Protein AF-A0A927Q7V0-F1 (afdb_monomer)

Mean predicted aligned error: 12.79 Å

Radius of gyration: 15.13 Å; Cα contacts (8 Å, |Δi|>4): 26; chains: 1; bounding box: 31×33×36 Å

Secondary structure (DSSP, 8-state):
-GGGS-HHHHHHHHHHHHTT-HHHHHHHHHHHHHHHH--HHHHHTT------TTS--PPPTT-----SS-------------S--

Solvent-accessible surface area (backbone atoms only — not comparable to full-atom values): 5918 Å² total; per-residue (Å²): 112,65,88,80,44,55,73,72,58,27,54,56,48,43,50,65,73,38,54,88,41,60,68,52,37,53,49,53,51,50,53,50,52,48,61,73,67,52,48,77,65,53,70,72,74,68,70,71,81,84,70,78,90,82,79,72,74,73,85,60,97,80,78,82,84,83,69,99,61,96,73,94,81,77,93,88,69,81,82,78,85,71,100,80,128

Sequence (85 aa):
EALTLSVDAREAFLAHRCGDDTALREEARWLIHAAETLTSEHLLTGWQPTIPDDTTPTLTAGEQISAASPGRYRVIRQIGEGGMG

pLDDT: mean 70.56, std 14.41, range [47.88, 90.88]

Foldseek 3Di:
DLLPDDPVVNLVVLCVVCPPVVQLSVVVVVVSVCVVPDDVVNVVPDDDPPQPDPDFPDDDPPDDDDDPDDDDDDDDGDSDDDPDD

S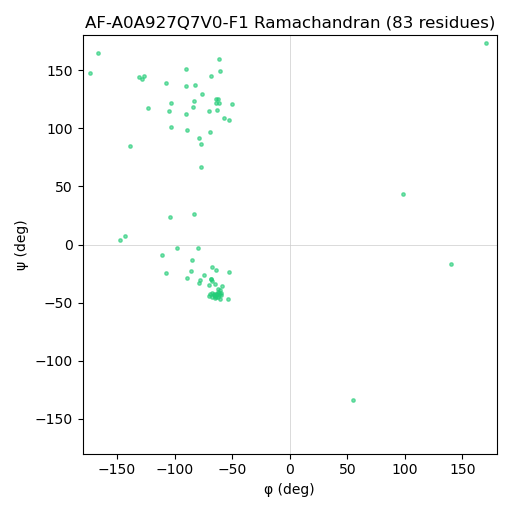tructure (mmCIF, N/CA/C/O backbone):
data_AF-A0A927Q7V0-F1
#
_entry.id   AF-A0A927Q7V0-F1
#
loop_
_atom_site.group_PDB
_atom_site.id
_atom_site.type_symbol
_atom_site.label_atom_id
_atom_site.label_alt_id
_atom_site.label_comp_id
_atom_site.label_asym_id
_atom_site.label_entity_id
_atom_site.label_seq_id
_atom_site.pdbx_PDB_ins_code
_atom_site.Cartn_x
_atom_site.Cartn_y
_atom_site.Cartn_z
_atom_site.occupancy
_atom_site.B_iso_or_equiv
_atom_site.auth_seq_id
_atom_site.auth_comp_id
_atom_site.auth_asym_id
_atom_site.auth_atom_id
_atom_site.pdbx_PDB_model_num
ATOM 1 N N . GLU A 1 1 ? -1.448 -12.166 -3.882 1.00 68.00 1 GLU A N 1
ATOM 2 C CA . GLU A 1 1 ? -0.452 -12.694 -4.842 1.00 68.00 1 GLU A CA 1
ATOM 3 C C . GLU A 1 1 ? 0.986 -12.418 -4.412 1.00 68.00 1 GLU A C 1
ATOM 5 O O . GLU A 1 1 ? 1.705 -13.376 -4.193 1.00 68.00 1 GLU A O 1
ATOM 10 N N . ALA A 1 2 ? 1.420 -11.170 -4.194 1.00 72.06 2 ALA A N 1
ATOM 11 C CA . ALA A 1 2 ? 2.817 -10.898 -3.806 1.00 72.06 2 ALA A CA 1
ATOM 12 C C . ALA A 1 2 ? 3.276 -11.588 -2.496 1.00 72.06 2 ALA A C 1
ATOM 14 O O . ALA A 1 2 ? 4.409 -12.056 -2.409 1.00 72.06 2 ALA A O 1
ATOM 15 N N . LEU A 1 3 ? 2.379 -11.712 -1.509 1.00 78.94 3 LEU A N 1
ATOM 16 C CA . LEU A 1 3 ? 2.641 -12.369 -0.217 1.00 78.94 3 LEU A CA 1
ATOM 17 C C . LEU A 1 3 ? 2.863 -13.886 -0.314 1.00 78.94 3 LEU A C 1
ATOM 19 O O . LEU A 1 3 ? 3.417 -14.483 0.598 1.00 78.94 3 LEU A O 1
ATOM 23 N N . THR A 1 4 ? 2.430 -14.521 -1.404 1.00 85.31 4 THR A N 1
ATOM 24 C CA . THR A 1 4 ? 2.584 -15.971 -1.610 1.00 85.31 4 THR A CA 1
ATOM 25 C C . THR A 1 4 ? 3.793 -16.314 -2.480 1.00 85.31 4 THR A C 1
ATOM 27 O O . THR A 1 4 ? 4.061 -17.488 -2.717 1.00 85.31 4 THR A O 1
ATOM 30 N N . LEU A 1 5 ? 4.505 -15.303 -2.989 1.00 85.81 5 LEU A N 1
ATOM 31 C CA . LEU A 1 5 ? 5.701 -15.470 -3.812 1.00 85.81 5 LEU A CA 1
ATOM 32 C C . LEU A 1 5 ? 6.961 -15.515 -2.943 1.00 85.81 5 LEU A C 1
ATOM 34 O O . LEU A 1 5 ? 7.024 -14.876 -1.888 1.00 85.81 5 LEU A O 1
ATOM 38 N N . SER A 1 6 ? 7.980 -16.231 -3.432 1.00 86.38 6 SER A N 1
ATOM 39 C CA . SER A 1 6 ? 9.340 -16.148 -2.893 1.00 86.38 6 SER A CA 1
ATOM 40 C C . SER A 1 6 ? 9.893 -14.729 -3.036 1.00 86.38 6 SER A C 1
ATOM 42 O O . SER A 1 6 ? 9.425 -13.957 -3.872 1.00 86.38 6 SER A O 1
ATOM 44 N N . VAL A 1 7 ? 10.908 -14.393 -2.238 1.00 81.88 7 VAL A N 1
ATOM 45 C CA . VAL A 1 7 ? 11.519 -13.052 -2.218 1.00 81.88 7 VAL A CA 1
ATOM 46 C C . VAL A 1 7 ? 11.961 -12.607 -3.619 1.00 81.88 7 VAL A C 1
ATOM 48 O O . VAL A 1 7 ? 11.591 -11.522 -4.061 1.00 81.88 7 VAL A O 1
ATOM 51 N N . ASP A 1 8 ? 12.647 -13.477 -4.364 1.00 80.62 8 ASP A N 1
ATOM 52 C CA . ASP A 1 8 ? 13.140 -13.149 -5.710 1.00 80.62 8 ASP A CA 1
ATOM 53 C C . ASP A 1 8 ? 12.001 -12.960 -6.725 1.00 80.62 8 ASP A C 1
ATOM 55 O O . ASP A 1 8 ? 12.001 -12.019 -7.521 1.00 80.62 8 ASP A O 1
ATO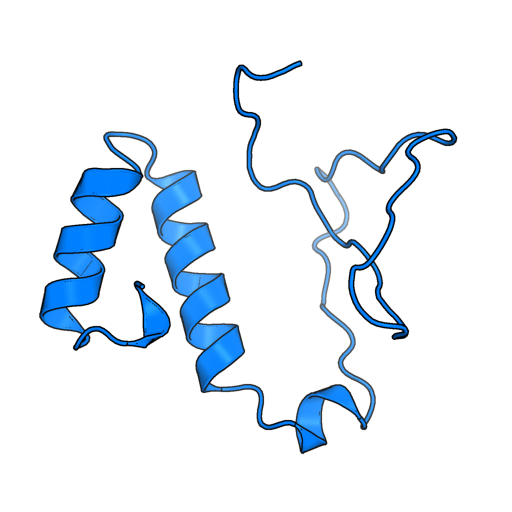M 59 N N . ALA A 1 9 ? 10.980 -13.824 -6.677 1.00 87.69 9 ALA A N 1
ATOM 60 C CA . ALA A 1 9 ? 9.816 -13.714 -7.555 1.00 87.69 9 ALA A CA 1
ATOM 61 C C . ALA A 1 9 ? 8.956 -12.484 -7.219 1.00 87.69 9 ALA A C 1
ATOM 63 O O . ALA A 1 9 ? 8.320 -11.902 -8.099 1.00 87.69 9 ALA A O 1
ATOM 64 N N . ARG A 1 10 ? 8.952 -12.066 -5.951 1.00 88.88 10 ARG A N 1
ATOM 65 C CA . ARG A 1 10 ? 8.228 -10.895 -5.460 1.00 88.88 10 ARG A CA 1
ATOM 66 C C . ARG A 1 10 ? 8.841 -9.595 -5.958 1.00 88.88 10 ARG A C 1
ATOM 68 O O . ARG A 1 10 ? 8.095 -8.735 -6.412 1.00 88.88 10 ARG A O 1
ATOM 75 N N . GLU A 1 11 ? 10.162 -9.454 -5.931 1.00 87.50 11 GLU A N 1
ATOM 76 C CA . GLU A 1 11 ? 10.825 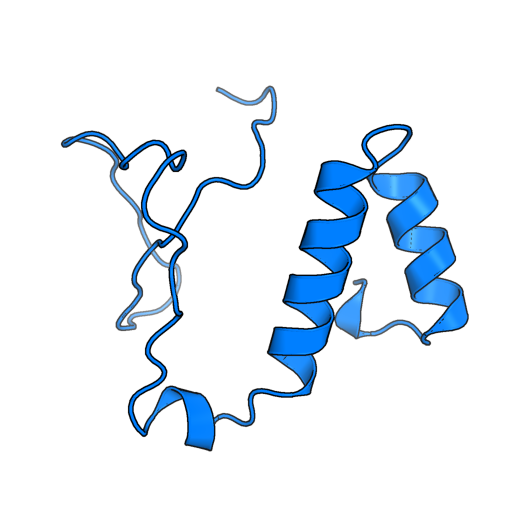-8.254 -6.460 1.00 87.50 11 GLU A CA 1
ATOM 77 C C . GLU A 1 11 ? 10.581 -8.096 -7.968 1.00 87.50 11 GLU A C 1
ATOM 79 O O . GLU A 1 11 ? 10.222 -7.009 -8.424 1.00 87.50 11 GLU A O 1
ATOM 84 N N . ALA A 1 12 ? 10.660 -9.189 -8.736 1.00 87.56 12 ALA A N 1
ATOM 85 C CA . ALA A 1 12 ? 10.317 -9.174 -10.160 1.00 87.56 12 ALA A CA 1
ATOM 86 C C . ALA A 1 12 ? 8.839 -8.810 -10.401 1.00 87.56 12 ALA A C 1
ATOM 88 O O . ALA A 1 12 ? 8.520 -8.026 -11.298 1.00 87.56 12 ALA A O 1
ATOM 89 N N . PHE A 1 13 ? 7.932 -9.333 -9.570 1.00 90.56 13 PHE A N 1
ATOM 90 C CA . PHE A 1 13 ? 6.506 -9.016 -9.628 1.00 90.56 13 PHE A CA 1
ATOM 91 C C . PHE A 1 13 ? 6.226 -7.539 -9.313 1.00 90.56 13 PHE A C 1
ATOM 93 O O . PHE A 1 13 ? 5.480 -6.890 -10.046 1.00 90.56 13 PHE A O 1
ATOM 100 N N . LEU A 1 14 ? 6.842 -6.983 -8.266 1.00 90.50 14 LEU A N 1
ATOM 101 C CA . LEU A 1 14 ? 6.694 -5.572 -7.899 1.00 90.50 14 LEU A CA 1
ATOM 102 C C . LEU A 1 14 ? 7.279 -4.649 -8.970 1.00 90.50 14 LEU A C 1
ATOM 104 O O . LEU A 1 14 ? 6.638 -3.669 -9.341 1.00 90.50 14 LEU A O 1
ATOM 108 N N . ALA A 1 15 ? 8.448 -4.982 -9.522 1.00 89.94 15 ALA A N 1
ATOM 109 C CA . ALA A 1 15 ? 9.039 -4.225 -10.623 1.00 89.94 15 ALA A CA 1
ATOM 110 C C . ALA A 1 15 ? 8.121 -4.192 -11.854 1.00 89.94 15 ALA A C 1
ATOM 112 O O . ALA A 1 15 ? 7.943 -3.138 -12.459 1.00 89.94 15 ALA A O 1
ATOM 113 N N . HIS A 1 16 ? 7.487 -5.319 -12.190 1.00 90.88 16 HIS A N 1
ATOM 114 C CA . HIS A 1 16 ? 6.550 -5.384 -13.308 1.00 90.88 16 HIS A CA 1
ATOM 115 C C . HIS A 1 16 ? 5.251 -4.605 -13.045 1.00 90.88 16 HIS A C 1
ATOM 117 O O . HIS A 1 16 ? 4.764 -3.907 -13.931 1.00 90.88 16 HIS A O 1
ATOM 123 N N . ARG A 1 17 ? 4.679 -4.712 -11.840 1.00 90.56 17 ARG A N 1
ATOM 124 C CA . ARG A 1 17 ? 3.372 -4.115 -11.514 1.00 90.56 17 ARG A CA 1
ATOM 125 C C . ARG A 1 17 ? 3.433 -2.619 -11.226 1.00 90.56 17 ARG A C 1
ATOM 127 O O . ARG A 1 17 ? 2.473 -1.926 -11.540 1.00 90.56 17 ARG A O 1
ATOM 134 N N . CYS A 1 18 ? 4.523 -2.139 -10.636 1.00 89.88 18 CYS A N 1
ATOM 135 C CA . CYS A 1 18 ? 4.711 -0.718 -10.344 1.00 89.88 18 CYS A CA 1
ATOM 136 C C . CYS A 1 18 ? 5.274 0.059 -11.545 1.00 89.88 18 CYS A C 1
ATOM 138 O O . CYS A 1 18 ? 5.247 1.284 -11.529 1.00 89.88 18 CYS A O 1
ATOM 140 N N . GLY A 1 19 ? 5.777 -0.620 -12.586 1.00 90.75 19 GLY A N 1
ATOM 141 C CA . GLY A 1 19 ? 6.392 0.045 -13.736 1.00 90.75 19 GLY A CA 1
ATOM 142 C C . GLY A 1 19 ? 7.521 0.973 -13.289 1.00 90.75 19 GLY A C 1
ATOM 143 O O . GLY A 1 19 ? 8.321 0.596 -12.434 1.00 90.75 19 GLY A O 1
ATOM 144 N N . ASP A 1 20 ? 7.556 2.197 -13.807 1.00 90.81 20 ASP A N 1
ATOM 145 C CA . ASP A 1 20 ? 8.573 3.199 -13.456 1.00 90.81 20 ASP A CA 1
ATOM 146 C C . ASP A 1 20 ? 8.303 3.921 -12.124 1.00 90.81 20 ASP A C 1
ATOM 148 O O . ASP A 1 20 ? 9.138 4.704 -11.671 1.00 90.81 20 ASP A O 1
ATOM 152 N N . ASP A 1 21 ? 7.177 3.642 -11.458 1.00 88.69 21 ASP A N 1
ATOM 153 C CA . ASP A 1 21 ? 6.850 4.240 -10.165 1.00 88.69 21 ASP A CA 1
ATOM 154 C C . ASP A 1 21 ? 7.650 3.566 -9.038 1.00 88.69 21 ASP A C 1
ATOM 156 O O . ASP A 1 21 ? 7.239 2.583 -8.406 1.00 88.69 21 ASP A O 1
ATOM 160 N N . THR A 1 22 ? 8.859 4.080 -8.816 1.00 87.75 22 THR A N 1
ATOM 161 C CA . THR A 1 22 ? 9.766 3.594 -7.773 1.00 87.75 22 THR A CA 1
ATOM 162 C C . THR A 1 22 ? 9.240 3.886 -6.372 1.00 87.75 22 THR A C 1
ATOM 164 O O . THR A 1 22 ? 9.462 3.071 -5.479 1.00 87.75 22 THR A O 1
ATOM 167 N N . ALA A 1 23 ? 8.508 4.988 -6.185 1.00 83.00 23 ALA A N 1
ATOM 168 C CA . ALA A 1 23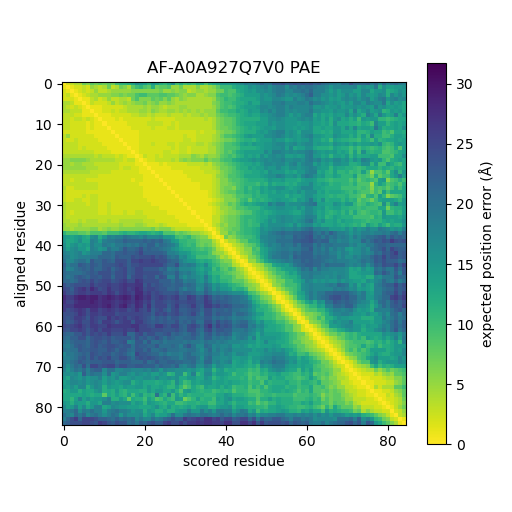 ? 7.932 5.359 -4.894 1.00 83.00 23 ALA A CA 1
ATOM 169 C C . ALA A 1 23 ? 6.841 4.363 -4.477 1.00 83.00 23 ALA A C 1
ATOM 171 O O . 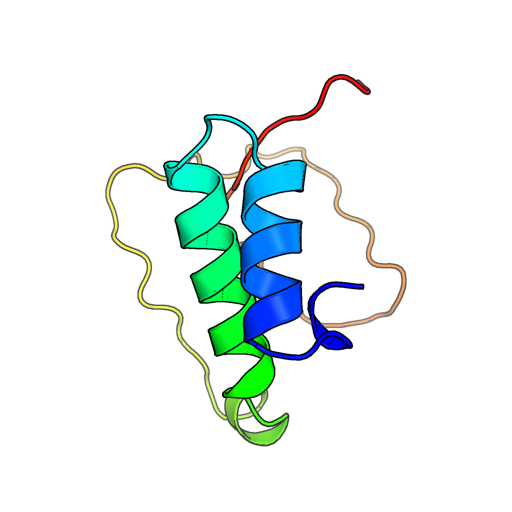ALA A 1 23 ? 6.853 3.852 -3.354 1.00 83.00 23 ALA A O 1
ATOM 172 N N . LEU A 1 24 ? 5.952 4.002 -5.406 1.00 82.81 24 LEU A N 1
ATOM 173 C CA . LEU A 1 24 ? 4.945 2.966 -5.186 1.00 82.81 24 LEU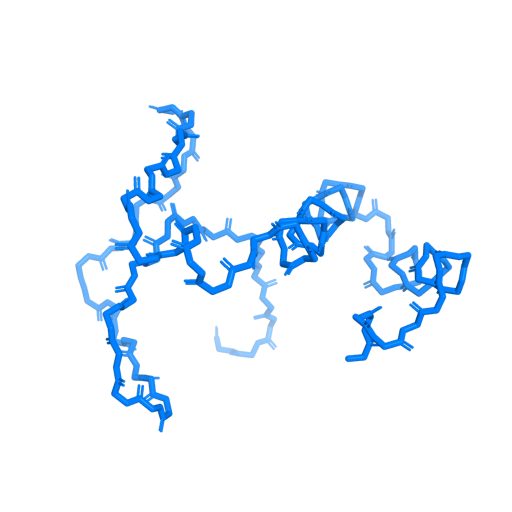 A CA 1
ATOM 174 C C . LEU A 1 24 ? 5.586 1.597 -4.918 1.00 82.81 24 LEU A C 1
ATOM 176 O O . LEU A 1 24 ? 5.105 0.837 -4.075 1.00 82.81 24 LEU A O 1
ATOM 180 N N . ARG A 1 25 ? 6.685 1.279 -5.611 1.00 88.94 25 ARG A N 1
ATOM 181 C CA . ARG A 1 25 ? 7.410 0.011 -5.432 1.00 88.94 25 ARG A CA 1
ATOM 182 C C . ARG A 1 25 ? 8.040 -0.109 -4.046 1.00 88.94 25 ARG A C 1
ATOM 184 O O . ARG A 1 25 ? 7.962 -1.172 -3.430 1.00 88.94 25 ARG A O 1
ATOM 191 N N . GLU A 1 26 ? 8.660 0.962 -3.561 1.00 84.94 26 GLU A N 1
ATOM 192 C CA . GLU A 1 26 ? 9.238 1.020 -2.216 1.00 84.94 26 GLU A CA 1
ATOM 193 C C . GLU A 1 26 ? 8.162 0.902 -1.138 1.00 84.94 26 GLU A C 1
ATOM 195 O O . GLU A 1 26 ? 8.322 0.119 -0.198 1.00 84.94 26 GLU A O 1
ATOM 200 N N . GLU A 1 27 ? 7.031 1.583 -1.318 1.00 82.94 27 GLU A N 1
ATOM 201 C CA . GLU A 1 27 ? 5.917 1.491 -0.378 1.00 82.94 27 GLU A CA 1
ATOM 202 C C . GLU A 1 27 ? 5.308 0.084 -0.340 1.00 82.94 27 GLU A C 1
ATOM 204 O O . GLU A 1 27 ? 5.066 -0.470 0.734 1.00 82.94 27 GLU A O 1
ATOM 209 N N . ALA A 1 28 ? 5.099 -0.537 -1.503 1.00 87.31 28 ALA A N 1
ATOM 210 C CA . ALA A 1 28 ? 4.593 -1.904 -1.580 1.00 87.31 28 ALA A CA 1
ATOM 211 C C . ALA A 1 28 ? 5.535 -2.896 -0.880 1.00 87.31 28 ALA A C 1
ATOM 213 O O . ALA A 1 28 ? 5.073 -3.802 -0.179 1.00 87.31 28 ALA A O 1
ATOM 214 N N . ARG A 1 29 ? 6.854 -2.705 -1.018 1.00 88.12 29 ARG A N 1
ATOM 215 C CA . ARG A 1 29 ? 7.859 -3.499 -0.299 1.00 88.12 29 ARG A CA 1
ATOM 216 C C . ARG A 1 29 ? 7.736 -3.313 1.214 1.00 88.12 29 ARG A C 1
ATOM 218 O O . ARG A 1 29 ? 7.741 -4.308 1.940 1.00 88.12 29 ARG A O 1
ATOM 225 N N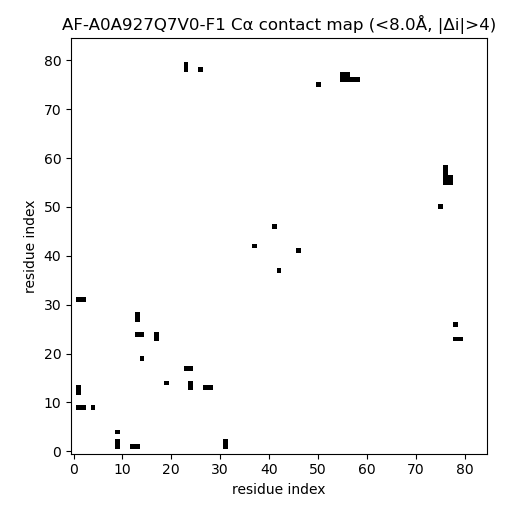 . TRP A 1 30 ? 7.582 -2.073 1.681 1.00 85.06 30 TRP A N 1
ATOM 226 C CA . TRP A 1 30 ? 7.383 -1.779 3.102 1.00 85.06 30 TRP A CA 1
ATOM 227 C C . TRP A 1 30 ? 6.115 -2.444 3.654 1.00 85.06 30 TRP A C 1
ATOM 229 O O . TRP A 1 30 ? 6.181 -3.112 4.686 1.00 85.06 30 TRP A O 1
ATOM 239 N N . LEU A 1 31 ? 4.986 -2.343 2.946 1.00 82.69 31 LEU A N 1
ATOM 240 C CA . LEU A 1 31 ? 3.713 -2.951 3.354 1.00 82.69 31 LEU A CA 1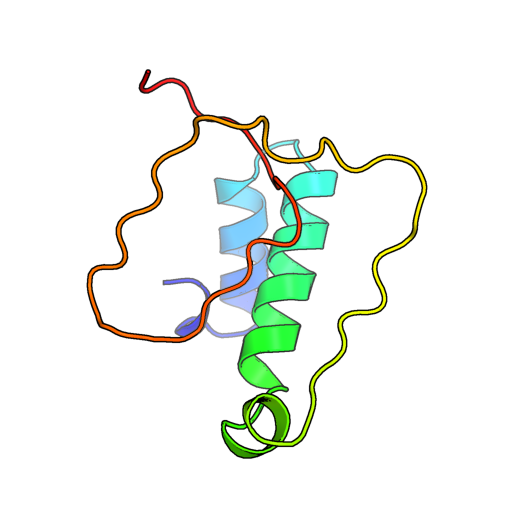
ATOM 241 C C . LEU A 1 31 ? 3.795 -4.475 3.451 1.00 82.69 31 LEU A C 1
ATOM 243 O O . LEU A 1 31 ? 3.269 -5.064 4.395 1.00 82.69 31 LEU A O 1
ATOM 247 N N . ILE A 1 32 ? 4.459 -5.120 2.491 1.00 86.00 32 ILE A N 1
ATOM 248 C CA . ILE A 1 32 ? 4.652 -6.571 2.513 1.00 86.00 32 ILE A CA 1
ATOM 249 C C . ILE A 1 32 ? 5.524 -6.974 3.704 1.00 86.00 32 ILE A C 1
ATOM 251 O O . ILE A 1 32 ? 5.152 -7.878 4.450 1.00 86.00 32 ILE A O 1
ATOM 255 N N . HIS A 1 33 ? 6.633 -6.268 3.926 1.00 83.12 33 HIS A N 1
ATOM 256 C CA . HIS A 1 33 ? 7.491 -6.509 5.081 1.00 83.12 33 HIS A CA 1
ATOM 257 C C . HIS A 1 33 ? 6.729 -6.315 6.400 1.00 83.12 33 HIS A C 1
ATOM 259 O O . HIS A 1 33 ? 6.838 -7.139 7.307 1.00 83.12 33 HIS A O 1
ATOM 265 N N . ALA A 1 34 ? 5.919 -5.259 6.512 1.00 78.88 34 ALA A N 1
ATOM 266 C CA . ALA A 1 34 ? 5.073 -5.017 7.676 1.00 78.88 34 ALA A CA 1
ATOM 267 C C . ALA A 1 34 ? 4.060 -6.154 7.886 1.00 78.88 34 ALA A C 1
ATOM 269 O O . ALA A 1 34 ? 3.910 -6.635 9.002 1.00 78.88 34 ALA A O 1
ATOM 270 N N . ALA A 1 35 ? 3.412 -6.641 6.826 1.00 77.62 35 ALA A N 1
ATOM 271 C CA . ALA A 1 35 ? 2.466 -7.754 6.914 1.00 77.62 35 ALA A CA 1
ATOM 272 C C . ALA A 1 35 ? 3.124 -9.080 7.342 1.00 77.62 35 ALA A C 1
ATOM 274 O O . ALA A 1 35 ? 2.497 -9.869 8.044 1.00 77.62 35 ALA A O 1
ATOM 275 N N . GLU A 1 36 ? 4.375 -9.327 6.943 1.00 80.81 36 GLU A N 1
ATOM 276 C CA . GLU A 1 36 ? 5.131 -10.527 7.336 1.00 80.81 36 GLU A CA 1
ATOM 277 C C . GLU A 1 36 ? 5.700 -10.438 8.759 1.00 80.81 36 GLU A C 1
ATOM 279 O O . GLU A 1 36 ? 5.829 -11.456 9.438 1.00 80.81 36 GLU A O 1
ATOM 284 N N . THR A 1 37 ? 6.034 -9.232 9.224 1.00 73.31 37 THR A N 1
ATOM 285 C CA . THR A 1 37 ? 6.622 -9.005 10.556 1.00 73.31 37 THR A CA 1
ATOM 286 C C . THR A 1 37 ? 5.582 -8.792 11.652 1.00 73.31 37 THR A C 1
ATOM 288 O O . THR A 1 37 ? 5.827 -9.140 12.810 1.00 73.31 37 THR A O 1
ATOM 291 N N . LEU A 1 38 ? 4.409 -8.254 11.317 1.00 66.31 38 LEU A N 1
ATOM 292 C CA . LEU A 1 38 ? 3.312 -8.064 12.259 1.00 66.31 38 LEU A CA 1
ATOM 293 C C . LEU A 1 38 ? 2.576 -9.393 12.475 1.00 66.31 38 LEU A C 1
ATOM 295 O O . LEU A 1 38 ? 1.609 -9.723 11.791 1.00 66.31 38 LEU A O 1
ATOM 299 N N . THR A 1 39 ? 3.004 -10.153 13.482 1.00 58.22 39 THR A N 1
ATOM 300 C CA . THR A 1 39 ? 2.174 -11.219 14.055 1.00 58.22 39 THR A CA 1
ATOM 301 C C . THR A 1 39 ? 0.881 -10.625 14.623 1.00 58.22 39 THR A C 1
ATOM 303 O O . THR A 1 39 ? 0.864 -9.489 15.102 1.00 58.22 39 THR A O 1
ATOM 306 N N . SER A 1 40 ? -0.220 -11.386 14.605 1.00 55.41 40 SER A N 1
ATOM 307 C CA . SER A 1 40 ? -1.534 -10.919 15.085 1.00 55.41 40 SER A CA 1
ATOM 308 C C . SER A 1 40 ? -1.509 -10.342 16.512 1.00 55.41 40 SER A C 1
ATOM 310 O O . SER A 1 40 ? -2.342 -9.505 16.844 1.00 55.41 40 SER A O 1
ATOM 312 N N . GLU A 1 41 ? -0.533 -10.722 17.340 1.00 53.81 41 GLU A N 1
ATOM 313 C CA . GLU A 1 41 ? -0.323 -10.174 18.687 1.00 53.81 41 GLU A CA 1
ATOM 314 C C . GLU A 1 41 ? 0.185 -8.719 18.696 1.00 53.81 41 GLU A C 1
ATOM 316 O O . GLU A 1 41 ? -0.240 -7.936 19.550 1.00 53.81 41 GLU A O 1
ATOM 321 N N . HIS A 1 42 ? 1.016 -8.310 17.728 1.00 51.91 42 HIS A N 1
ATOM 322 C CA . HIS A 1 42 ? 1.504 -6.926 17.608 1.00 51.91 42 HIS A CA 1
ATOM 323 C C . HIS A 1 42 ? 0.394 -5.941 17.216 1.00 51.91 42 HIS A C 1
ATOM 325 O O . HIS A 1 42 ? 0.418 -4.779 17.617 1.00 51.91 42 HIS A O 1
ATOM 331 N N . LEU A 1 43 ? -0.618 -6.404 16.475 1.00 53.25 43 LEU A N 1
ATOM 332 C CA . LEU A 1 43 ? -1.783 -5.589 16.114 1.00 53.25 43 LEU A CA 1
ATOM 333 C C . LEU A 1 43 ? -2.748 -5.385 17.294 1.00 53.25 43 LEU A C 1
ATOM 335 O O . LEU A 1 43 ? -3.459 -4.382 17.341 1.00 53.25 43 LEU A O 1
ATOM 339 N N . LEU A 1 44 ? -2.763 -6.311 18.258 1.00 51.97 44 LEU A N 1
ATOM 340 C CA . LEU A 1 44 ? -3.645 -6.264 19.429 1.00 51.97 44 LEU A CA 1
ATOM 341 C C . LEU A 1 44 ? -3.068 -5.442 20.593 1.00 51.97 44 LEU A C 1
ATOM 343 O O . LEU A 1 44 ? -3.833 -4.948 21.419 1.00 51.97 44 LEU A O 1
ATOM 347 N N . THR A 1 45 ? -1.745 -5.261 20.660 1.00 49.03 45 THR A N 1
ATOM 348 C CA . THR A 1 45 ? -1.055 -4.658 21.820 1.00 49.03 45 THR A CA 1
ATOM 349 C C . THR A 1 45 ? -0.600 -3.207 21.622 1.00 49.03 45 THR A C 1
ATOM 351 O O . THR A 1 45 ? 0.256 -2.715 22.350 1.00 49.03 45 THR A O 1
ATOM 354 N N . GLY A 1 46 ? -1.240 -2.468 20.711 1.00 50.69 46 GLY A N 1
ATOM 355 C CA . GLY A 1 46 ? -1.048 -1.017 20.614 1.00 50.69 46 GLY A CA 1
ATOM 356 C C . GLY A 1 46 ? -0.060 -0.585 19.539 1.00 50.69 46 GLY A C 1
ATOM 357 O O . GLY A 1 46 ? 0.742 0.317 19.772 1.00 50.69 46 GLY A O 1
ATOM 358 N N . TRP A 1 47 ? -0.146 -1.186 18.349 1.00 49.97 47 TRP A N 1
ATOM 359 C CA . TRP A 1 47 ? 0.515 -0.657 17.159 1.00 49.97 47 TRP A CA 1
ATOM 360 C C . TRP A 1 47 ? 0.127 0.816 16.946 1.00 49.97 47 TRP A C 1
ATOM 362 O O . TRP A 1 47 ? -1.004 1.139 16.575 1.00 49.97 47 TRP A O 1
ATOM 372 N N . GLN A 1 48 ? 1.072 1.716 17.218 1.00 54.69 48 GLN A N 1
ATOM 373 C CA . GLN A 1 48 ? 0.989 3.127 16.870 1.00 54.69 48 GLN A CA 1
ATOM 374 C C . GLN A 1 48 ? 1.881 3.335 15.649 1.00 54.69 48 GLN A C 1
ATOM 376 O O . GLN A 1 48 ? 3.102 3.373 15.800 1.00 54.69 48 GLN A O 1
ATOM 381 N N . PRO A 1 49 ? 1.322 3.419 14.430 1.00 52.81 49 PRO A N 1
ATOM 382 C CA . PRO A 1 49 ? 2.127 3.793 13.284 1.00 52.81 49 PRO A CA 1
ATOM 383 C C . PRO A 1 49 ? 2.674 5.198 13.539 1.00 52.81 49 PRO A C 1
ATOM 385 O O . PRO A 1 49 ? 1.904 6.133 13.767 1.00 52.81 49 PRO A O 1
ATOM 388 N N . THR A 1 50 ? 3.997 5.338 13.532 1.00 52.75 50 THR A N 1
ATOM 389 C CA . THR A 1 50 ? 4.656 6.643 13.520 1.00 52.75 50 THR A CA 1
ATOM 390 C C . THR A 1 50 ? 4.392 7.250 12.148 1.00 52.75 50 THR A C 1
ATOM 392 O O . THR A 1 50 ? 5.037 6.873 11.173 1.00 52.75 50 THR A O 1
ATOM 395 N N . ILE A 1 51 ? 3.380 8.110 12.047 1.00 55.06 51 ILE A N 1
ATOM 396 C CA . ILE A 1 51 ? 3.046 8.820 10.809 1.00 55.06 51 ILE A CA 1
ATOM 397 C C . ILE A 1 51 ? 3.952 10.059 10.748 1.00 55.06 51 ILE A C 1
ATOM 399 O O . ILE A 1 51 ? 3.879 10.881 11.661 1.00 55.06 51 ILE A O 1
ATOM 403 N N . PRO A 1 52 ? 4.831 10.205 9.739 1.00 53.34 52 PRO A N 1
ATOM 404 C CA . PRO A 1 52 ? 5.564 11.448 9.518 1.00 53.34 52 PRO A CA 1
ATOM 405 C C . PRO A 1 52 ? 4.567 12.564 9.172 1.00 53.34 52 PRO A C 1
ATOM 407 O O . PRO A 1 52 ? 3.797 12.443 8.220 1.00 53.34 52 PRO A O 1
ATOM 410 N N . ASP A 1 53 ? 4.577 13.626 9.968 1.00 55.25 53 ASP A N 1
ATOM 411 C CA . ASP A 1 53 ? 3.454 14.549 10.176 1.00 55.25 53 ASP A CA 1
ATOM 412 C C . ASP A 1 53 ? 3.288 15.673 9.129 1.00 55.25 53 ASP A C 1
ATOM 414 O O . ASP A 1 53 ? 2.772 16.722 9.481 1.00 55.25 53 ASP A O 1
ATOM 418 N N . ASP A 1 54 ? 3.736 15.545 7.868 1.00 52.34 54 ASP A N 1
ATOM 419 C CA . ASP A 1 54 ? 3.829 16.776 7.039 1.00 52.34 54 ASP A CA 1
ATOM 420 C C . ASP A 1 54 ? 3.496 16.703 5.539 1.00 52.34 54 ASP A C 1
ATOM 422 O O . ASP A 1 54 ? 3.681 17.678 4.821 1.00 52.34 54 ASP A O 1
ATOM 426 N N . THR A 1 55 ? 2.982 15.589 5.008 1.00 52.09 55 THR A N 1
ATOM 427 C CA . THR A 1 55 ? 2.594 15.540 3.569 1.00 52.09 55 THR A CA 1
ATOM 428 C C . THR A 1 55 ? 1.404 14.643 3.236 1.00 52.09 55 THR A C 1
ATOM 430 O O . THR A 1 55 ? 1.063 14.476 2.065 1.00 52.09 55 THR A O 1
ATOM 433 N N . THR A 1 56 ? 0.744 14.042 4.226 1.00 54.19 56 THR A N 1
ATOM 434 C CA . THR A 1 56 ? -0.336 13.087 3.956 1.00 54.19 56 THR A CA 1
ATOM 435 C C . THR A 1 56 ? -1.658 13.815 3.698 1.00 54.19 56 THR A C 1
ATOM 437 O O . THR A 1 56 ? -2.102 14.565 4.566 1.00 54.19 56 THR A O 1
ATOM 440 N N . PRO A 1 57 ? -2.328 13.603 2.548 1.00 53.31 57 PRO A N 1
ATOM 441 C CA . PRO A 1 57 ? -3.678 14.110 2.361 1.00 53.31 57 PRO A CA 1
ATOM 442 C C . PRO A 1 57 ? -4.596 13.432 3.381 1.00 53.31 57 PRO A C 1
ATOM 444 O O . PRO A 1 57 ? -4.772 12.212 3.387 1.00 53.31 57 PRO A O 1
ATOM 447 N N . THR A 1 58 ? -5.143 14.234 4.288 1.00 57.19 58 THR A N 1
ATOM 448 C CA . THR A 1 58 ? -6.184 13.811 5.219 1.00 57.19 58 THR A CA 1
ATOM 449 C C . THR A 1 58 ? -7.418 13.435 4.409 1.00 57.19 58 THR A C 1
ATOM 451 O O . THR A 1 58 ? -7.904 14.257 3.633 1.00 57.19 58 THR A O 1
ATOM 454 N N . LEU A 1 59 ? -7.932 12.216 4.600 1.00 58.38 59 LEU A N 1
ATOM 455 C CA . LEU A 1 59 ? -9.214 11.798 4.030 1.00 58.38 59 LEU A CA 1
ATOM 456 C C . LEU A 1 59 ? -10.276 12.851 4.363 1.00 58.38 59 LEU A C 1
ATOM 458 O O . LEU A 1 59 ? -10.500 13.179 5.535 1.00 58.38 59 LEU A O 1
ATOM 462 N N . THR A 1 60 ? -10.887 13.435 3.337 1.00 55.28 60 THR A N 1
ATOM 463 C CA . THR A 1 60 ? -11.871 14.505 3.515 1.00 55.28 60 THR A CA 1
ATOM 464 C C . THR A 1 60 ? -13.142 13.961 4.157 1.00 55.28 60 THR A C 1
ATOM 466 O O . THR A 1 60 ? -13.576 12.840 3.889 1.00 55.28 60 THR A O 1
ATOM 469 N N . ALA A 1 61 ? -13.783 14.775 4.998 1.00 47.97 61 ALA A N 1
ATOM 470 C CA . ALA A 1 61 ? -15.066 14.429 5.598 1.00 47.97 61 ALA A CA 1
ATOM 471 C C . ALA A 1 61 ? -16.104 14.122 4.499 1.00 47.97 61 ALA A C 1
ATOM 473 O O . ALA A 1 61 ? -16.537 15.026 3.788 1.00 47.97 61 ALA A O 1
ATOM 474 N N . GLY A 1 62 ? -16.484 12.848 4.355 1.00 51.72 62 GLY A N 1
ATOM 475 C CA . GLY A 1 62 ? -17.444 12.389 3.343 1.00 51.72 62 GLY A CA 1
ATOM 476 C C . GLY A 1 62 ? -17.102 11.053 2.677 1.00 51.72 62 GLY A C 1
ATOM 477 O O . GLY A 1 62 ? -17.995 10.428 2.110 1.00 51.72 62 GLY A O 1
ATOM 478 N N . GLU A 1 63 ? -15.860 10.573 2.775 1.00 59.06 63 GLU A N 1
ATOM 479 C CA . GLU A 1 63 ? -15.486 9.257 2.239 1.00 59.06 63 GLU A CA 1
ATOM 480 C C . GLU A 1 63 ? -16.103 8.118 3.065 1.00 59.06 63 GLU A C 1
ATOM 482 O O . GLU A 1 63 ? -15.796 7.923 4.244 1.00 59.06 63 GLU A O 1
ATOM 487 N N . GLN A 1 64 ? -17.006 7.356 2.440 1.00 55.53 64 GLN A N 1
ATOM 488 C CA . GLN A 1 64 ? -17.624 6.180 3.047 1.00 55.53 64 GLN A CA 1
ATOM 489 C C . GLN A 1 64 ? -16.803 4.932 2.738 1.00 55.53 64 GLN A C 1
ATOM 491 O O . GLN A 1 64 ? -16.757 4.457 1.606 1.00 55.53 64 GLN A O 1
ATOM 496 N N . ILE A 1 65 ? -16.190 4.371 3.776 1.00 63.66 65 ILE A N 1
ATOM 497 C CA . ILE A 1 65 ? -15.415 3.135 3.688 1.00 63.66 65 ILE A CA 1
ATOM 498 C C . ILE A 1 65 ? -16.250 2.014 4.295 1.00 63.66 65 ILE A C 1
ATOM 500 O O . ILE A 1 65 ? -16.537 2.017 5.491 1.00 63.66 65 ILE A O 1
ATOM 504 N N . SER A 1 66 ? -16.644 1.052 3.463 1.00 62.56 66 SER A N 1
ATOM 505 C CA . SER A 1 66 ? -17.331 -0.159 3.910 1.00 62.56 66 SER A CA 1
ATOM 506 C C . SER A 1 66 ? -16.348 -1.324 3.919 1.00 62.56 66 SER A C 1
ATOM 508 O O . SER A 1 66 ? -15.740 -1.639 2.897 1.00 62.56 66 SER A O 1
ATOM 510 N N . ALA A 1 67 ? -16.163 -1.952 5.080 1.00 65.00 67 ALA A N 1
ATOM 511 C CA . ALA A 1 67 ? -15.318 -3.132 5.214 1.00 65.00 67 ALA A CA 1
ATOM 512 C C . ALA A 1 67 ? -16.152 -4.402 4.999 1.00 65.00 67 ALA A C 1
ATOM 514 O O . ALA A 1 67 ? -17.242 -4.537 5.550 1.00 65.00 67 ALA A O 1
ATOM 515 N N . ALA A 1 68 ? -15.612 -5.362 4.244 1.00 67.56 68 ALA A N 1
ATOM 516 C CA . ALA A 1 68 ? -16.271 -6.648 4.001 1.00 67.56 68 ALA A CA 1
ATOM 517 C C . ALA A 1 68 ? -16.443 -7.498 5.279 1.00 67.56 68 ALA A C 1
ATOM 519 O O . ALA A 1 68 ? -17.328 -8.348 5.333 1.00 67.56 68 ALA A O 1
ATOM 520 N N . SER A 1 69 ? -15.630 -7.243 6.311 1.00 59.97 69 SER A N 1
ATOM 521 C CA . SER A 1 69 ? -15.743 -7.859 7.635 1.00 59.97 69 SER A CA 1
ATOM 522 C C . SER A 1 69 ? -15.752 -6.791 8.734 1.00 59.97 69 SER A C 1
ATOM 524 O O . SER A 1 69 ? -14.995 -5.821 8.638 1.00 59.97 69 SER A O 1
ATOM 526 N N . PRO A 1 70 ? -16.550 -6.963 9.806 1.00 57.19 70 PRO A N 1
ATOM 527 C CA . PRO A 1 70 ? -16.529 -6.063 10.952 1.00 57.19 70 PRO A CA 1
ATOM 528 C C . PRO A 1 70 ? -15.157 -6.080 11.637 1.00 57.19 70 PRO A C 1
ATOM 530 O O . PRO A 1 70 ? -14.668 -7.131 12.046 1.00 57.19 70 PRO A O 1
ATOM 533 N N . GLY A 1 71 ? -14.551 -4.907 11.798 1.00 62.50 71 GLY A N 1
ATOM 534 C CA . GLY A 1 71 ? -13.264 -4.740 12.467 1.00 62.50 71 GLY A CA 1
ATOM 535 C C . GLY A 1 71 ? -12.987 -3.274 12.782 1.00 62.50 71 GLY A C 1
ATOM 536 O O . GLY A 1 71 ? -13.660 -2.376 12.275 1.00 62.50 71 GLY A O 1
ATOM 537 N N . ARG A 1 72 ? -12.008 -3.018 13.655 1.00 61.47 72 ARG A N 1
ATOM 538 C CA . ARG A 1 72 ? -11.535 -1.658 13.939 1.00 61.47 72 ARG A CA 1
ATOM 539 C C . ARG A 1 72 ? -10.423 -1.323 12.956 1.00 61.47 72 ARG A C 1
ATOM 541 O O . ARG A 1 72 ? -9.283 -1.725 13.160 1.00 61.47 72 ARG A O 1
ATOM 548 N N . TYR A 1 73 ? -10.771 -0.602 11.899 1.00 64.81 73 TYR A N 1
ATOM 549 C CA . TYR A 1 73 ? -9.822 -0.151 10.887 1.00 64.81 73 TYR A CA 1
ATOM 550 C C . TYR A 1 73 ? -9.597 1.353 11.019 1.00 64.81 73 TYR A C 1
ATOM 552 O O . TYR A 1 73 ? -10.542 2.112 11.231 1.00 64.81 73 TYR A O 1
ATOM 560 N N . ARG A 1 74 ? -8.342 1.785 10.879 1.00 66.88 74 ARG A N 1
ATOM 561 C CA . ARG A 1 74 ? -7.978 3.195 10.730 1.00 66.88 74 ARG A CA 1
ATOM 562 C C . ARG A 1 74 ? -7.198 3.336 9.435 1.00 66.88 74 ARG A C 1
ATOM 564 O O . ARG A 1 74 ? -6.131 2.739 9.310 1.00 66.88 74 ARG A O 1
ATOM 571 N N . VAL A 1 75 ? -7.720 4.109 8.488 1.00 71.62 75 VAL A N 1
ATOM 572 C CA . VAL A 1 75 ? -6.944 4.481 7.303 1.00 71.62 75 VAL A CA 1
ATOM 573 C C . VAL A 1 75 ? -5.947 5.550 7.710 1.00 71.62 75 VAL A C 1
ATOM 575 O O . VAL A 1 75 ? -6.300 6.506 8.395 1.00 71.62 75 VAL A O 1
ATOM 578 N N . ILE A 1 76 ? -4.690 5.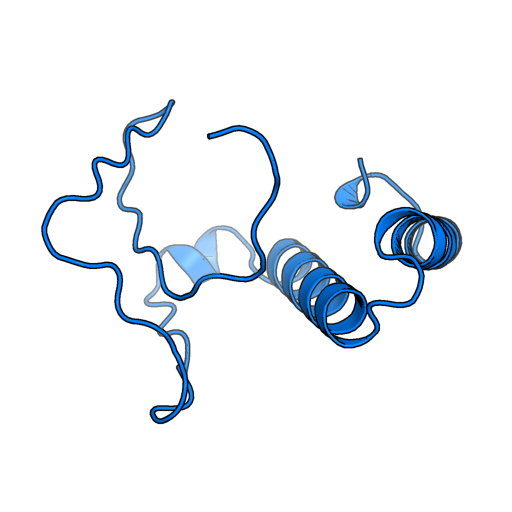335 7.343 1.00 71.38 76 ILE A N 1
ATOM 579 C CA . ILE A 1 76 ? -3.578 6.182 7.777 1.00 71.38 76 ILE A CA 1
ATOM 580 C C . ILE A 1 76 ? -3.037 7.067 6.656 1.00 71.38 76 ILE A C 1
ATOM 582 O O . ILE A 1 76 ? -2.429 8.085 6.961 1.00 71.38 76 ILE A O 1
ATOM 586 N N . ARG A 1 77 ? -3.218 6.675 5.385 1.00 66.12 77 ARG A N 1
ATOM 587 C CA . ARG A 1 77 ? -2.585 7.325 4.231 1.00 66.12 77 ARG A CA 1
ATOM 588 C C . ARG A 1 77 ? -3.087 6.766 2.895 1.00 66.12 77 ARG A C 1
ATOM 590 O O . ARG A 1 77 ? -3.318 5.564 2.786 1.00 66.12 77 ARG A O 1
ATOM 597 N N . GLN A 1 78 ? -3.151 7.620 1.872 1.00 75.31 78 GLN A N 1
ATOM 598 C CA . GLN A 1 78 ? -3.289 7.218 0.469 1.00 75.31 78 GLN A CA 1
ATOM 599 C C . GLN A 1 78 ? -1.922 6.842 -0.136 1.00 75.31 78 GLN A C 1
ATOM 601 O O . GLN A 1 78 ? -0.919 7.520 0.098 1.00 75.31 78 GLN A O 1
ATOM 606 N N . ILE A 1 79 ? -1.880 5.753 -0.909 1.00 72.38 79 ILE A N 1
ATOM 607 C CA . ILE A 1 79 ? -0.650 5.231 -1.544 1.00 72.38 79 ILE A CA 1
ATOM 608 C C . ILE A 1 79 ? -0.633 5.375 -3.072 1.00 72.38 79 ILE A C 1
ATOM 610 O O . ILE A 1 79 ? 0.395 5.131 -3.690 1.00 72.38 79 ILE A O 1
ATOM 614 N N . GLY A 1 80 ? -1.756 5.758 -3.674 1.00 71.31 80 GLY A N 1
ATOM 615 C CA . GLY A 1 80 ? -1.906 5.936 -5.113 1.00 71.31 80 GLY A CA 1
ATOM 616 C C . GLY A 1 80 ? -3.368 6.151 -5.495 1.00 71.31 80 GLY A C 1
ATOM 617 O O . GLY A 1 80 ? -4.265 6.045 -4.653 1.00 71.31 80 GLY A O 1
ATOM 618 N N . GLU A 1 81 ? -3.600 6.450 -6.766 1.00 76.62 81 GLU A N 1
ATOM 619 C CA . GLU A 1 81 ? -4.923 6.597 -7.373 1.00 76.62 81 GLU A CA 1
ATOM 620 C C . GLU A 1 81 ? -4.988 5.775 -8.664 1.00 76.62 81 GLU A C 1
ATOM 622 O O . GLU A 1 81 ? -3.994 5.619 -9.373 1.00 76.62 81 GLU A O 1
ATOM 627 N N . GLY A 1 82 ? -6.148 5.186 -8.944 1.00 79.38 82 GLY A N 1
ATOM 628 C CA . GLY A 1 82 ? -6.378 4.381 -10.139 1.00 79.38 82 GLY A CA 1
ATOM 629 C C . GLY A 1 82 ? -7.605 4.884 -10.886 1.00 79.38 82 GLY A C 1
ATOM 630 O O . GLY A 1 82 ? -8.573 5.311 -10.268 1.00 79.38 82 GLY A O 1
ATOM 631 N N . GLY A 1 83 ? -7.580 4.810 -12.217 1.00 74.44 83 GLY A N 1
ATOM 632 C CA . GLY A 1 83 ? -8.660 5.287 -13.084 1.00 74.44 83 GLY A CA 1
ATOM 633 C C . GLY A 1 83 ? -9.863 4.346 -13.140 1.00 74.44 83 GLY A C 1
ATOM 634 O O . GLY A 1 83 ? -10.134 3.760 -14.184 1.00 74.44 83 GLY A O 1
ATOM 635 N N . MET A 1 84 ? -10.578 4.184 -12.029 1.00 61.16 84 MET A N 1
ATOM 636 C CA . MET A 1 84 ? -11.953 3.678 -12.023 1.00 61.16 84 MET A CA 1
ATOM 637 C C . MET A 1 84 ? -12.769 4.485 -11.009 1.00 61.16 84 MET A C 1
ATOM 639 O O . MET A 1 84 ? -12.916 4.066 -9.862 1.00 61.16 84 MET A O 1
ATOM 643 N N . GLY A 1 85 ? -13.280 5.637 -11.456 1.00 47.88 85 GLY A N 1
ATOM 644 C CA . GLY A 1 85 ? -14.083 6.574 -10.663 1.00 47.88 85 GLY A CA 1
ATOM 645 C C . GLY A 1 85 ? -13.620 8.003 -10.845 1.00 47.88 85 GLY A C 1
ATOM 646 O O . GLY A 1 85 ? -12.665 8.375 -10.140 1.00 47.88 85 GLY A O 1
#